Protein AF-A0A940TAA7-F1 (afdb_monomer_lite)

pLDDT: mean 87.76, std 11.64, range [47.19, 96.5]

Foldseek 3Di:
DLVVLVVLCPPPQLCRLCVQLVHHSVVSVCVNVVVDCPPDDLSSLVSSCVVSVHDSVVVVVSSVVVVVD

Structure (mmCIF, N/CA/C/O backbone):
data_AF-A0A940TAA7-F1
#
_entry.id   AF-A0A940TAA7-F1
#
loop_
_atom_site.group_PDB
_atom_site.id
_atom_site.type_symbol
_atom_site.label_atom_id
_atom_site.label_alt_id
_atom_site.label_comp_id
_atom_site.label_asym_id
_atom_site.label_entity_id
_atom_site.label_seq_id
_atom_site.pdbx_PDB_ins_code
_atom_site.Cartn_x
_atom_site.Cartn_y
_atom_site.Cartn_z
_atom_site.occupancy
_atom_site.B_iso_or_equiv
_atom_site.auth_seq_id
_atom_site.auth_comp_id
_atom_site.auth_asym_id
_atom_site.auth_atom_id
_atom_site.pdbx_PDB_model_num
ATOM 1 N N . MET A 1 1 ? -5.182 7.050 -10.603 1.00 84.56 1 MET A N 1
ATOM 2 C CA . MET A 1 1 ? -5.768 6.053 -9.685 1.00 84.56 1 MET A CA 1
ATOM 3 C C . MET A 1 1 ? -5.027 4.733 -9.844 1.00 84.56 1 MET A C 1
ATOM 5 O O . MET A 1 1 ? -4.724 4.343 -10.965 1.00 84.56 1 MET A O 1
ATOM 9 N N . ARG A 1 2 ? -4.668 4.086 -8.734 1.00 89.88 2 ARG A N 1
ATOM 10 C CA . ARG A 1 2 ? -3.954 2.807 -8.666 1.00 89.88 2 ARG A CA 1
ATOM 11 C C . ARG A 1 2 ? -4.956 1.657 -8.615 1.00 89.88 2 ARG A C 1
ATOM 13 O O . ARG A 1 2 ? -5.137 1.020 -7.580 1.00 89.88 2 ARG A O 1
ATOM 20 N N . ASP A 1 3 ? -5.592 1.374 -9.747 1.00 91.88 3 ASP A N 1
ATOM 21 C CA . ASP A 1 3 ? -6.616 0.322 -9.842 1.00 91.88 3 ASP A CA 1
ATOM 22 C C . ASP A 1 3 ? -6.086 -1.059 -9.434 1.00 91.88 3 ASP A C 1
ATOM 24 O O . ASP A 1 3 ? -6.827 -1.891 -8.913 1.00 91.88 3 ASP A O 1
ATOM 28 N N . TRP A 1 4 ? -4.789 -1.307 -9.637 1.00 93.12 4 TRP A N 1
ATOM 29 C CA . TRP A 1 4 ? -4.122 -2.530 -9.193 1.00 93.12 4 TRP A CA 1
ATOM 30 C C . TRP A 1 4 ? -4.187 -2.701 -7.668 1.00 93.12 4 TRP A C 1
ATOM 32 O O . TRP A 1 4 ? -4.419 -3.806 -7.183 1.00 93.12 4 TRP A O 1
ATOM 42 N N . LEU A 1 5 ? -4.050 -1.609 -6.910 1.00 93.19 5 LEU A N 1
ATOM 43 C CA . LEU A 1 5 ? -4.065 -1.635 -5.450 1.00 93.19 5 LEU A CA 1
ATOM 44 C C . LEU A 1 5 ? -5.488 -1.843 -4.923 1.00 93.19 5 LEU A C 1
ATOM 46 O O . LEU A 1 5 ? -5.689 -2.627 -3.998 1.00 93.19 5 LEU A O 1
ATOM 50 N N . ILE A 1 6 ? -6.475 -1.223 -5.577 1.00 94.06 6 ILE A N 1
ATOM 51 C CA . ILE A 1 6 ? -7.901 -1.439 -5.293 1.00 94.06 6 ILE A CA 1
ATOM 52 C C . ILE A 1 6 ? -8.270 -2.912 -5.526 1.00 94.06 6 ILE A C 1
ATOM 54 O O . ILE A 1 6 ? -8.942 -3.521 -4.694 1.00 94.06 6 ILE A O 1
ATOM 58 N N . LYS A 1 7 ? -7.787 -3.514 -6.621 1.00 95.12 7 LYS A N 1
ATOM 59 C CA . LYS A 1 7 ? -7.999 -4.940 -6.920 1.00 95.12 7 LYS A CA 1
ATOM 60 C C . LYS A 1 7 ? -7.354 -5.857 -5.881 1.00 95.12 7 LYS A C 1
ATOM 62 O O . LYS A 1 7 ? -7.996 -6.814 -5.463 1.00 95.12 7 LYS A O 1
ATOM 67 N N . LEU A 1 8 ? -6.124 -5.567 -5.446 1.00 94.81 8 LEU A N 1
ATOM 68 C CA . LEU A 1 8 ? -5.446 -6.344 -4.397 1.00 94.81 8 LEU A CA 1
ATOM 69 C C . LEU A 1 8 ? -6.158 -6.255 -3.047 1.00 94.81 8 LEU A C 1
ATOM 71 O O . LEU A 1 8 ? -6.205 -7.236 -2.308 1.00 94.81 8 LEU A O 1
ATOM 75 N N . ARG A 1 9 ? -6.720 -5.087 -2.724 1.00 94.62 9 ARG A N 1
ATOM 76 C CA . ARG A 1 9 ? -7.494 -4.889 -1.499 1.00 94.62 9 ARG A CA 1
ATOM 77 C C . ARG A 1 9 ? -8.773 -5.737 -1.472 1.00 94.62 9 ARG A C 1
ATOM 79 O O . ARG A 1 9 ? -9.163 -6.189 -0.393 1.00 94.62 9 ARG A O 1
ATOM 86 N N . GLY A 1 10 ? -9.401 -5.968 -2.626 1.00 94.25 10 GLY A N 1
ATOM 87 C CA . GLY A 1 10 ? -10.640 -6.740 -2.727 1.00 94.25 10 GLY A CA 1
ATOM 88 C C . GLY A 1 10 ? -11.731 -6.168 -1.817 1.00 94.25 10 GLY A C 1
ATOM 89 O O . GLY A 1 10 ? -11.964 -4.958 -1.805 1.00 94.25 10 GLY A O 1
ATOM 90 N N . ASP A 1 11 ? -12.348 -7.030 -1.008 1.00 94.75 11 ASP A N 1
ATOM 91 C CA . ASP A 1 11 ? -13.431 -6.657 -0.085 1.00 94.75 11 ASP A CA 1
ATOM 92 C C . ASP A 1 11 ? -12.949 -5.968 1.201 1.00 94.75 11 ASP A C 1
ATOM 94 O O . ASP A 1 11 ? -13.762 -5.469 1.980 1.00 94.75 11 ASP A O 1
ATOM 98 N N . SER A 1 12 ? -11.634 -5.918 1.449 1.00 94.88 12 SER A N 1
ATOM 99 C CA . SER A 1 12 ? -11.110 -5.199 2.615 1.00 94.88 12 SER A CA 1
ATOM 100 C C . SER A 1 12 ? -11.375 -3.702 2.474 1.00 94.88 12 SER A C 1
ATOM 102 O O . SER A 1 12 ? -11.223 -3.108 1.408 1.00 94.88 12 SER A O 1
ATOM 104 N N . SER A 1 13 ? -11.725 -3.041 3.563 1.00 95.69 13 SER A N 1
ATOM 105 C CA . SER A 1 13 ? -11.862 -1.590 3.604 1.00 95.69 13 SER A CA 1
ATOM 106 C C . SER A 1 13 ? -10.498 -0.891 3.555 1.00 95.69 13 SER A C 1
ATOM 108 O O . SER A 1 13 ? -9.465 -1.422 3.976 1.00 95.69 13 SER A O 1
ATOM 110 N N . GLN A 1 14 ? -10.481 0.355 3.076 1.00 94.75 14 GLN A N 1
ATOM 111 C CA . GLN A 1 14 ? -9.275 1.191 3.101 1.00 94.75 14 GLN A CA 1
ATOM 112 C C . GLN A 1 14 ? -8.717 1.365 4.525 1.00 94.75 14 GLN A C 1
ATOM 114 O O . GLN A 1 14 ? -7.504 1.436 4.711 1.00 94.75 14 GLN A O 1
ATOM 119 N N . SER A 1 15 ? -9.584 1.421 5.543 1.00 96.31 15 SER A N 1
ATOM 120 C CA . SER A 1 15 ? -9.178 1.551 6.946 1.00 96.31 15 SER A CA 1
ATOM 121 C C . SER A 1 15 ? -8.491 0.295 7.482 1.00 96.31 15 SER A C 1
ATOM 123 O O . SER A 1 15 ? -7.517 0.415 8.227 1.00 96.31 15 SER A O 1
ATOM 125 N N . GLU A 1 16 ? -8.933 -0.900 7.086 1.00 95.50 16 GLU A N 1
ATOM 126 C CA . GLU A 1 16 ? -8.283 -2.158 7.467 1.00 95.50 16 GLU A CA 1
ATOM 127 C C . GLU A 1 16 ? -6.867 -2.258 6.903 1.00 95.50 16 GLU A C 1
ATOM 129 O O . GLU A 1 16 ? -5.935 -2.594 7.639 1.00 95.50 16 GLU A O 1
ATOM 134 N N . ILE A 1 17 ? -6.679 -1.919 5.624 1.00 95.06 17 ILE A N 1
ATOM 135 C CA . ILE A 1 17 ? -5.345 -1.936 5.013 1.00 95.06 17 ILE A CA 1
ATOM 136 C C . ILE A 1 17 ? -4.463 -0.829 5.598 1.00 95.06 17 ILE A C 1
ATOM 138 O O . ILE A 1 17 ? -3.312 -1.088 5.950 1.00 95.06 17 ILE A O 1
ATOM 142 N N . ALA A 1 18 ? -5.00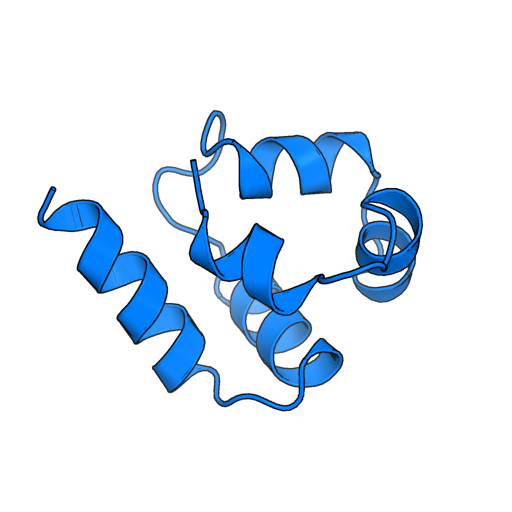3 0.375 5.801 1.00 93.81 18 ALA A N 1
ATOM 143 C CA . ALA A 1 18 ? -4.277 1.474 6.432 1.00 93.81 18 ALA A CA 1
ATOM 144 C C . ALA A 1 18 ? -3.773 1.104 7.837 1.00 93.81 18 ALA A C 1
ATOM 146 O O . ALA A 1 18 ? -2.612 1.354 8.167 1.00 93.81 18 ALA A O 1
ATOM 147 N N . LYS A 1 19 ? -4.606 0.421 8.636 1.00 94.69 19 LYS A N 1
ATOM 148 C CA . LYS A 1 19 ? -4.224 -0.087 9.960 1.00 94.69 19 LYS A CA 1
ATOM 149 C C . LYS A 1 19 ? -3.072 -1.091 9.875 1.00 94.69 19 LYS A C 1
ATOM 151 O O . LYS A 1 19 ? -2.141 -0.993 10.668 1.00 94.69 19 LYS A O 1
ATOM 156 N N . LYS A 1 20 ? -3.101 -2.017 8.907 1.00 92.31 20 LYS A N 1
ATOM 157 C CA . LYS A 1 20 ? -2.005 -2.979 8.669 1.00 92.31 20 LYS A CA 1
ATOM 158 C C . LYS A 1 20 ? -0.708 -2.288 8.227 1.00 92.31 20 LYS A C 1
ATOM 160 O O . LYS A 1 20 ? 0.374 -2.714 8.613 1.00 92.31 20 LYS A O 1
ATOM 165 N N . LEU A 1 21 ? -0.814 -1.202 7.463 1.00 89.69 21 LEU A N 1
ATOM 166 C CA . LEU A 1 21 ? 0.321 -0.393 7.000 1.00 89.69 21 LEU A CA 1
ATOM 167 C C . LEU A 1 21 ? 0.899 0.542 8.082 1.00 89.69 21 LEU A C 1
ATOM 169 O O . LEU A 1 21 ? 2.027 1.034 7.936 1.00 89.69 21 LEU A O 1
ATOM 173 N N . GLY A 1 22 ? 0.148 0.783 9.161 1.00 90.19 22 GLY A N 1
ATOM 174 C CA . GLY A 1 22 ? 0.494 1.748 10.205 1.00 90.19 22 GLY A CA 1
ATOM 175 C C . GLY A 1 22 ? 0.310 3.200 9.758 1.00 90.19 22 GLY A C 1
ATOM 176 O O . GLY A 1 22 ? 1.084 4.066 10.158 1.00 90.19 22 GLY A O 1
ATOM 177 N N . ILE A 1 23 ? 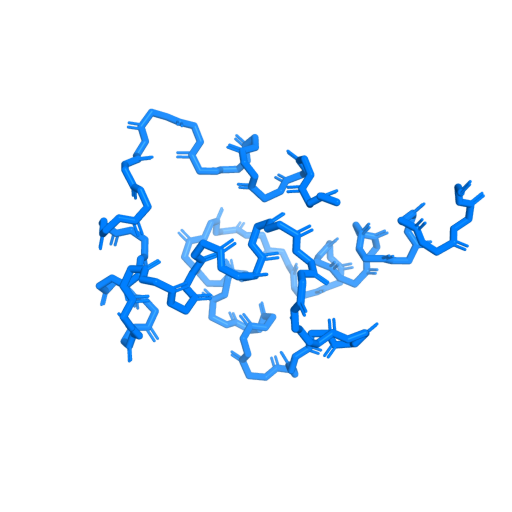-0.677 3.463 8.897 1.00 90.06 23 ILE A N 1
ATOM 178 C CA . ILE A 1 23 ? -0.986 4.790 8.355 1.00 90.06 23 ILE A CA 1
ATOM 179 C C . ILE A 1 23 ? -2.456 5.161 8.563 1.00 90.06 23 ILE A C 1
ATOM 181 O O . ILE A 1 23 ? -3.282 4.333 8.942 1.00 90.06 23 ILE A O 1
ATOM 185 N N . THR A 1 24 ? -2.807 6.419 8.294 1.00 94.12 24 THR A N 1
ATOM 186 C CA . THR A 1 24 ? -4.205 6.859 8.321 1.00 94.12 24 THR A CA 1
ATOM 187 C C . THR A 1 24 ? -4.961 6.359 7.087 1.00 94.12 24 THR A C 1
ATOM 189 O O . THR A 1 24 ? -4.389 6.225 6.003 1.00 94.12 24 THR A O 1
ATOM 192 N N . GLN A 1 25 ? -6.272 6.128 7.222 1.00 95.12 25 GLN A N 1
ATOM 193 C CA . GLN A 1 25 ? -7.131 5.770 6.083 1.00 95.12 25 GLN A CA 1
ATOM 194 C C . GLN A 1 25 ? -7.088 6.843 4.986 1.00 95.12 25 GLN A C 1
ATOM 196 O O . GLN A 1 25 ? -7.041 6.505 3.807 1.00 95.12 25 GLN A O 1
ATOM 201 N N . GLN A 1 26 ? -7.023 8.121 5.366 1.00 92.44 26 GLN A N 1
ATOM 202 C CA . GLN A 1 26 ? -6.876 9.226 4.422 1.00 92.44 26 GLN A CA 1
ATOM 203 C C . GLN A 1 26 ? -5.569 9.121 3.626 1.00 92.44 26 GLN A C 1
ATOM 205 O O . GLN A 1 26 ? -5.574 9.336 2.417 1.00 92.44 26 GLN A O 1
ATOM 210 N N . TYR A 1 27 ? -4.457 8.752 4.275 1.00 90.62 27 TYR A N 1
ATOM 211 C CA . TYR A 1 27 ? -3.190 8.567 3.570 1.00 90.62 27 TYR A CA 1
ATOM 212 C C . TYR A 1 27 ? -3.251 7.381 2.602 1.00 90.62 27 TYR A C 1
ATOM 214 O O . TYR A 1 27 ? -2.798 7.503 1.469 1.00 90.62 27 TYR A O 1
ATOM 222 N N . TYR A 1 28 ? -3.891 6.277 2.995 1.00 92.62 28 TYR A N 1
ATOM 223 C CA . TYR A 1 28 ? -4.128 5.150 2.090 1.00 92.62 28 TYR A CA 1
ATOM 224 C C . TYR A 1 28 ? -5.017 5.527 0.893 1.00 92.62 28 TYR A C 1
ATOM 226 O O . TYR A 1 28 ? -4.705 5.173 -0.239 1.00 92.62 28 TYR A O 1
ATOM 234 N N . SER A 1 29 ? -6.072 6.314 1.120 1.00 91.94 29 SER A N 1
ATOM 235 C CA . SER A 1 29 ? -6.920 6.856 0.050 1.00 91.94 29 SER A CA 1
ATOM 236 C C . SER A 1 29 ? -6.115 7.714 -0.937 1.00 91.94 29 SER A C 1
ATOM 238 O O . SER A 1 29 ? -6.248 7.558 -2.149 1.00 91.94 29 SER A O 1
ATOM 240 N N . TYR A 1 30 ? -5.190 8.550 -0.450 1.00 89.94 30 TYR A N 1
ATOM 241 C CA . TYR A 1 30 ? -4.286 9.305 -1.326 1.00 89.94 30 TYR A CA 1
ATOM 242 C C . TYR A 1 30 ? -3.353 8.411 -2.149 1.00 89.94 30 TYR A C 1
ATOM 244 O O . TYR A 1 30 ? -3.079 8.740 -3.305 1.00 89.94 30 TYR A O 1
ATOM 252 N N . ILE A 1 31 ? -2.899 7.284 -1.593 1.00 90.12 31 ILE A N 1
ATOM 253 C CA . ILE A 1 31 ? -2.114 6.291 -2.336 1.00 90.12 31 ILE A CA 1
ATOM 254 C C . ILE A 1 31 ? -2.971 5.674 -3.449 1.00 90.12 31 ILE A C 1
ATOM 256 O O . ILE A 1 31 ? -2.535 5.668 -4.599 1.00 90.12 31 ILE A O 1
ATOM 260 N N . GLU A 1 32 ? -4.192 5.214 -3.154 1.00 90.44 32 GLU A N 1
ATOM 261 C CA . GLU A 1 32 ? -5.092 4.649 -4.174 1.00 90.44 32 GLU A CA 1
ATOM 262 C C . GLU A 1 32 ? -5.448 5.670 -5.266 1.00 90.44 32 GLU A C 1
ATOM 264 O O . GLU A 1 32 ? -5.461 5.332 -6.447 1.00 90.44 32 GLU A O 1
ATOM 269 N N . ASN A 1 33 ? -5.668 6.938 -4.922 1.00 87.38 33 ASN A N 1
ATOM 270 C CA . ASN A 1 33 ? -6.027 7.949 -5.920 1.00 87.38 33 ASN A CA 1
ATOM 271 C C . ASN A 1 33 ? -4.826 8.410 -6.758 1.00 87.38 33 ASN A C 1
ATOM 273 O O . ASN A 1 33 ? -4.969 8.666 -7.956 1.00 87.38 33 ASN A O 1
ATOM 277 N N . GLY A 1 34 ? -3.627 8.436 -6.169 1.00 76.44 34 GLY A N 1
ATOM 278 C CA . GLY A 1 34 ? -2.424 8.984 -6.800 1.00 76.44 34 GLY A CA 1
ATOM 279 C C . GLY A 1 34 ? -2.270 10.501 -6.644 1.00 76.44 34 GLY A C 1
ATOM 280 O O . GLY A 1 34 ? -1.374 11.082 -7.250 1.00 76.44 34 GLY A O 1
ATOM 281 N N . ASP A 1 35 ? -3.098 11.139 -5.809 1.00 63.50 35 ASP A N 1
ATOM 282 C CA . ASP A 1 35 ? -3.162 12.603 -5.642 1.00 63.50 35 ASP A CA 1
ATOM 283 C C . ASP A 1 35 ? -1.980 13.194 -4.845 1.00 63.50 35 ASP A C 1
ATOM 285 O O . ASP A 1 35 ? -1.727 14.401 -4.869 1.00 63.50 35 ASP A O 1
ATOM 289 N N . ARG A 1 36 ? -1.201 12.350 -4.157 1.00 47.19 36 ARG A N 1
ATOM 290 C CA . ARG A 1 36 ? 0.120 12.671 -3.592 1.00 47.19 36 ARG A CA 1
ATOM 291 C C . ARG A 1 36 ? 1.029 11.455 -3.766 1.00 47.19 36 ARG A C 1
ATOM 293 O O . ARG A 1 36 ? 0.567 10.336 -3.613 1.00 47.19 36 ARG A O 1
ATOM 300 N N . GLN A 1 37 ? 2.318 11.701 -4.023 1.00 53.28 37 GLN A N 1
ATOM 301 C CA . GLN A 1 37 ? 3.353 10.725 -4.413 1.00 53.28 37 GLN A CA 1
ATOM 302 C C . GLN A 1 37 ? 3.307 10.308 -5.893 1.00 53.28 37 GLN A C 1
ATOM 304 O O . GLN A 1 37 ? 2.830 9.233 -6.251 1.00 53.28 37 GLN A O 1
ATOM 309 N N . LYS A 1 38 ? 3.933 11.138 -6.746 1.00 57.47 38 LYS A N 1
ATOM 310 C CA . LYS A 1 38 ? 4.302 10.764 -8.127 1.00 57.47 38 LYS A CA 1
ATOM 311 C C . LYS A 1 38 ? 5.162 9.489 -8.189 1.00 57.47 38 LYS A C 1
ATOM 313 O O . LYS A 1 38 ? 5.238 8.872 -9.236 1.00 57.47 38 LYS A O 1
ATOM 318 N N . LYS A 1 39 ? 5.821 9.120 -7.083 1.00 59.84 39 LYS A N 1
ATOM 319 C CA . LYS A 1 39 ? 6.527 7.849 -6.887 1.00 59.84 39 LYS A CA 1
ATOM 320 C C . LYS A 1 39 ? 6.209 7.325 -5.494 1.00 59.84 39 LYS A C 1
ATOM 322 O O . LYS A 1 39 ? 6.399 8.058 -4.523 1.00 59.84 39 LYS A O 1
ATOM 327 N N . MET A 1 40 ? 5.704 6.100 -5.416 1.00 75.69 40 MET A N 1
ATOM 328 C CA . MET A 1 40 ? 5.435 5.430 -4.149 1.00 75.69 40 MET A CA 1
ATOM 329 C C . MET A 1 40 ? 6.754 5.158 -3.409 1.00 75.69 40 MET A C 1
ATOM 331 O O . MET A 1 40 ? 7.749 4.771 -4.022 1.00 75.69 40 MET A O 1
ATOM 335 N N . ASP A 1 41 ? 6.772 5.421 -2.102 1.00 85.12 41 ASP A N 1
ATOM 336 C CA . ASP A 1 41 ? 7.946 5.196 -1.252 1.00 85.12 41 ASP A CA 1
ATOM 337 C C . ASP A 1 41 ? 8.285 3.696 -1.178 1.00 85.12 41 ASP A C 1
ATOM 339 O O . ASP A 1 41 ? 7.384 2.865 -1.045 1.00 85.12 41 ASP A O 1
ATOM 343 N N . ILE A 1 42 ? 9.574 3.339 -1.230 1.00 85.25 42 ILE A N 1
ATOM 344 C CA . ILE A 1 42 ? 10.021 1.938 -1.194 1.00 85.25 42 ILE A CA 1
ATOM 345 C C . ILE A 1 42 ? 9.552 1.201 0.069 1.00 85.25 42 ILE A C 1
ATOM 347 O O . ILE A 1 42 ? 9.150 0.045 -0.021 1.00 85.25 42 ILE A O 1
ATOM 351 N N . GLN A 1 43 ? 9.492 1.877 1.220 1.00 88.12 43 GLN A N 1
ATOM 352 C CA . GLN A 1 43 ? 8.992 1.297 2.469 1.00 88.12 43 GLN A CA 1
ATOM 353 C C . GLN A 1 43 ? 7.495 0.978 2.381 1.00 88.12 43 GLN A C 1
ATOM 355 O O . GLN A 1 43 ? 7.015 0.017 2.984 1.00 88.12 43 GLN A O 1
ATOM 360 N N . ILE A 1 44 ? 6.732 1.781 1.633 1.00 88.50 44 ILE A N 1
ATOM 361 C CA . ILE A 1 44 ? 5.315 1.507 1.370 1.00 88.50 44 ILE A CA 1
ATOM 362 C C . ILE A 1 44 ? 5.198 0.305 0.432 1.00 88.50 44 ILE A C 1
ATOM 364 O O . ILE A 1 44 ? 4.400 -0.588 0.709 1.00 88.50 44 ILE A O 1
ATOM 368 N N . CYS A 1 45 ? 6.023 0.234 -0.618 1.00 91.25 45 CYS A N 1
ATOM 369 C CA . CYS A 1 45 ? 6.059 -0.913 -1.526 1.00 91.25 45 CYS A CA 1
ATOM 370 C C . CYS A 1 45 ? 6.355 -2.227 -0.786 1.00 91.25 45 CYS A C 1
ATOM 372 O O . CYS A 1 45 ? 5.646 -3.210 -0.989 1.00 91.25 45 CYS A O 1
ATOM 374 N N . GLU A 1 46 ? 7.348 -2.236 0.108 1.00 92.31 46 GLU A N 1
ATOM 375 C CA . GLU A 1 46 ? 7.703 -3.398 0.935 1.00 92.31 46 GLU A CA 1
ATOM 376 C C . GLU A 1 46 ? 6.545 -3.850 1.827 1.00 92.31 46 GLU A C 1
ATOM 378 O O . GLU A 1 46 ? 6.205 -5.034 1.864 1.00 92.31 46 GLU A O 1
ATOM 383 N N . LYS A 1 47 ? 5.884 -2.912 2.511 1.00 92.19 47 LYS A N 1
ATOM 384 C CA . LYS A 1 47 ? 4.750 -3.246 3.379 1.00 92.19 47 LYS A CA 1
ATOM 385 C C . LYS A 1 47 ? 3.531 -3.730 2.595 1.00 92.19 47 LYS A C 1
ATOM 387 O O . LYS A 1 47 ? 2.852 -4.648 3.044 1.00 92.19 47 LYS A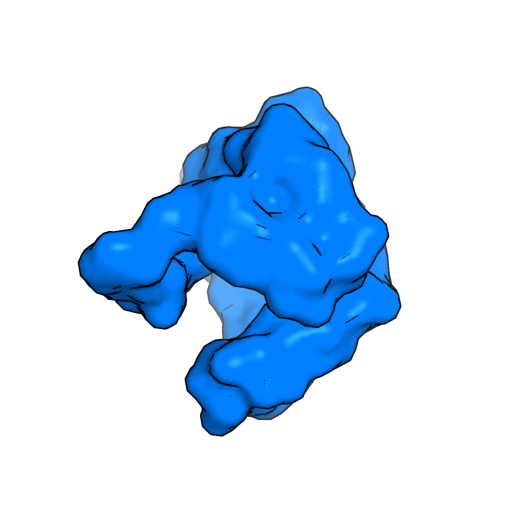 O 1
ATOM 392 N N . ILE A 1 48 ? 3.239 -3.131 1.440 1.00 93.12 48 ILE A N 1
ATOM 393 C CA . ILE A 1 48 ? 2.164 -3.587 0.544 1.00 93.12 48 ILE A CA 1
ATOM 394 C C . ILE A 1 48 ? 2.456 -5.018 0.088 1.00 93.12 48 ILE A C 1
ATOM 396 O O . ILE A 1 48 ? 1.590 -5.882 0.217 1.00 93.12 48 ILE A O 1
ATOM 400 N N . ALA A 1 49 ? 3.682 -5.279 -0.370 1.00 95.38 49 ALA A N 1
ATOM 401 C CA . ALA A 1 49 ? 4.123 -6.608 -0.775 1.00 95.38 49 ALA A CA 1
ATOM 402 C C . ALA A 1 49 ? 3.918 -7.637 0.348 1.00 95.38 49 ALA A C 1
ATOM 404 O O . ALA A 1 49 ? 3.300 -8.679 0.134 1.00 95.38 49 ALA A O 1
ATOM 405 N N . GLN A 1 50 ? 4.321 -7.293 1.574 1.00 94.69 50 GLN A N 1
ATOM 406 C CA . GLN A 1 50 ? 4.129 -8.141 2.747 1.00 94.69 50 GLN A CA 1
ATOM 407 C C . GLN A 1 50 ? 2.647 -8.390 3.082 1.00 94.69 50 GLN A C 1
ATOM 409 O O . GLN A 1 50 ? 2.273 -9.522 3.377 1.00 94.69 50 GLN A O 1
ATOM 414 N N . ILE A 1 51 ? 1.797 -7.356 3.054 1.00 94.00 51 ILE A N 1
ATOM 415 C CA . ILE A 1 51 ? 0.371 -7.469 3.412 1.00 94.00 51 ILE A CA 1
ATOM 416 C C . ILE A 1 51 ? -0.395 -8.331 2.411 1.00 94.00 51 ILE A C 1
ATOM 418 O O . ILE A 1 51 ? -1.260 -9.106 2.818 1.00 94.00 51 ILE A O 1
ATOM 422 N N . PHE A 1 52 ? -0.100 -8.175 1.121 1.00 94.56 52 PHE A N 1
ATOM 423 C CA . PHE A 1 52 ? -0.811 -8.863 0.045 1.00 94.56 52 PHE A CA 1
ATOM 424 C C . PHE A 1 52 ? -0.123 -10.152 -0.418 1.00 94.56 52 PHE A C 1
ATOM 426 O O . PHE A 1 52 ? -0.654 -10.837 -1.286 1.00 94.56 52 PHE A O 1
ATOM 433 N N . GLY A 1 53 ? 1.030 -10.507 0.161 1.00 95.25 53 GLY A N 1
ATOM 434 C CA . GLY A 1 53 ? 1.752 -11.737 -0.171 1.00 95.25 53 GLY A CA 1
ATOM 435 C C . GLY A 1 53 ? 2.310 -11.758 -1.596 1.00 95.25 53 GLY A C 1
ATOM 436 O O . GLY A 1 53 ? 2.412 -12.826 -2.195 1.00 95.25 53 GLY A O 1
ATOM 437 N N . ILE A 1 54 ? 2.651 -10.590 -2.140 1.00 95.94 54 ILE A N 1
ATOM 438 C CA . ILE A 1 54 ? 3.259 -10.428 -3.469 1.00 95.94 54 ILE A CA 1
ATOM 439 C C . ILE A 1 54 ? 4.719 -9.996 -3.330 1.00 95.94 54 ILE A C 1
ATOM 441 O O . ILE A 1 54 ? 5.170 -9.639 -2.241 1.00 95.94 54 ILE A O 1
ATOM 445 N N . SER A 1 55 ? 5.483 -10.009 -4.421 1.00 96.50 55 SER A N 1
ATOM 446 C CA . SER A 1 55 ? 6.854 -9.502 -4.393 1.00 96.50 55 SER A CA 1
ATOM 447 C C . SER A 1 55 ? 6.892 -7.974 -4.523 1.00 96.50 55 SER A C 1
ATOM 449 O O . SER A 1 55 ? 6.011 -7.351 -5.117 1.00 96.50 55 SER A O 1
ATOM 451 N N . VAL A 1 56 ? 7.958 -7.344 -4.019 1.00 93.75 56 VAL A N 1
ATOM 452 C CA . VAL A 1 56 ? 8.206 -5.908 -4.260 1.00 93.75 56 VAL A CA 1
ATOM 453 C C . VAL A 1 56 ? 8.370 -5.626 -5.759 1.00 93.75 56 VAL A C 1
ATOM 455 O O . VAL A 1 56 ? 7.960 -4.569 -6.235 1.00 93.75 56 VAL A O 1
ATOM 458 N N . ALA A 1 57 ? 8.907 -6.585 -6.522 1.00 94.31 57 ALA A N 1
ATOM 459 C CA . ALA A 1 57 ? 9.006 -6.485 -7.975 1.00 94.31 57 ALA A CA 1
ATOM 460 C C . ALA A 1 57 ? 7.624 -6.385 -8.641 1.00 94.31 57 ALA A C 1
ATOM 462 O O . A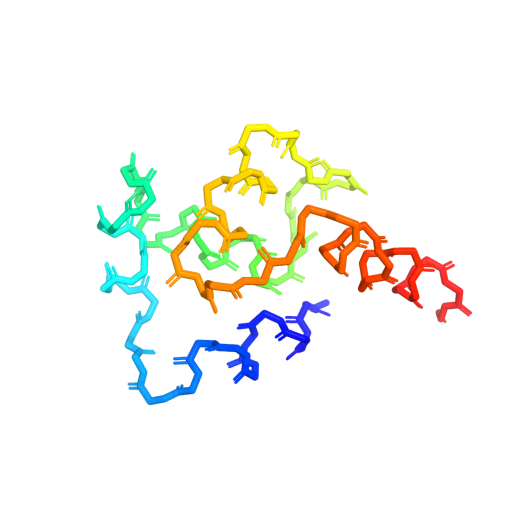LA A 1 57 ? 7.463 -5.585 -9.559 1.00 94.31 57 ALA A O 1
ATOM 463 N N . ASP A 1 58 ? 6.615 -7.111 -8.147 1.00 95.69 58 ASP A N 1
ATOM 464 C CA . ASP A 1 58 ? 5.238 -6.998 -8.648 1.00 95.69 58 ASP A CA 1
ATOM 465 C C . ASP A 1 58 ? 4.687 -5.588 -8.429 1.00 95.69 58 ASP A C 1
ATOM 467 O O . ASP A 1 58 ? 4.136 -4.993 -9.352 1.00 95.69 58 ASP A O 1
ATOM 471 N N . VAL A 1 59 ? 4.912 -5.009 -7.243 1.00 93.06 59 VAL A N 1
ATOM 472 C CA . VAL A 1 59 ? 4.510 -3.625 -6.935 1.00 93.06 59 VAL A CA 1
ATOM 473 C C . VAL A 1 59 ? 5.174 -2.631 -7.893 1.00 93.06 59 VAL A C 1
ATOM 475 O O . VAL A 1 59 ? 4.500 -1.763 -8.446 1.00 93.06 59 VAL A O 1
ATOM 478 N N . ILE A 1 60 ? 6.478 -2.778 -8.143 1.00 90.81 60 ILE A N 1
ATOM 479 C CA . ILE A 1 60 ? 7.217 -1.928 -9.090 1.00 90.81 60 ILE A CA 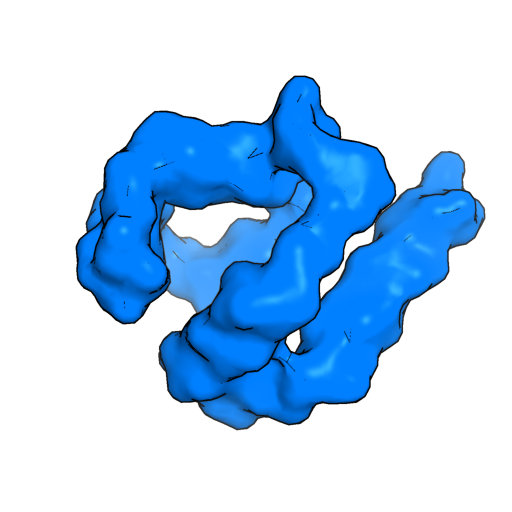1
ATOM 480 C C . ILE A 1 60 ? 6.678 -2.095 -10.514 1.00 90.81 60 ILE A C 1
ATOM 482 O O . ILE A 1 60 ? 6.544 -1.106 -11.236 1.00 90.81 60 ILE A O 1
ATOM 486 N N . ASN A 1 61 ? 6.348 -3.320 -10.925 1.00 92.62 61 ASN A N 1
ATOM 487 C CA . ASN A 1 61 ? 5.780 -3.594 -12.242 1.00 92.62 61 ASN A CA 1
ATOM 488 C C . ASN A 1 61 ? 4.402 -2.940 -12.406 1.00 92.62 61 ASN A C 1
ATOM 490 O O . ASN A 1 61 ? 4.140 -2.349 -13.454 1.00 92.62 61 ASN A O 1
ATOM 494 N N . TYR A 1 62 ? 3.552 -2.988 -11.375 1.00 92.00 62 TYR A N 1
ATOM 495 C CA . TYR A 1 62 ? 2.259 -2.304 -11.382 1.00 92.00 62 TYR A CA 1
ATOM 496 C C . TYR A 1 62 ? 2.411 -0.784 -11.486 1.00 92.00 62 TYR A C 1
ATOM 498 O O . TYR A 1 62 ? 1.737 -0.167 -12.307 1.00 92.00 62 TYR A O 1
ATOM 506 N N . GLU A 1 63 ? 3.328 -0.182 -10.722 1.00 88.12 63 GLU A N 1
ATOM 507 C CA . GLU A 1 63 ? 3.609 1.257 -10.821 1.00 88.12 63 GLU A CA 1
ATOM 508 C C . GLU A 1 63 ? 4.176 1.637 -12.196 1.00 88.12 63 GLU A C 1
ATOM 510 O O . GLU A 1 63 ? 3.722 2.596 -12.811 1.00 88.12 63 GLU A O 1
ATOM 515 N N . SER A 1 64 ? 5.109 0.846 -12.730 1.00 87.38 64 SER A N 1
ATOM 516 C CA . SER A 1 64 ? 5.719 1.089 -14.047 1.00 87.38 64 SER A CA 1
ATOM 517 C C . SER A 1 64 ? 4.724 0.949 -15.204 1.00 87.38 64 SER A C 1
ATOM 519 O O . SER A 1 64 ? 4.959 1.479 -16.291 1.00 87.38 64 SER A O 1
ATOM 521 N N . ALA A 1 65 ? 3.636 0.199 -15.007 1.00 86.81 65 ALA A N 1
ATOM 522 C CA . ALA A 1 65 ? 2.549 0.096 -15.972 1.00 86.81 65 ALA A CA 1
ATOM 523 C C . ALA A 1 65 ? 1.659 1.350 -15.974 1.00 86.81 65 ALA A C 1
AT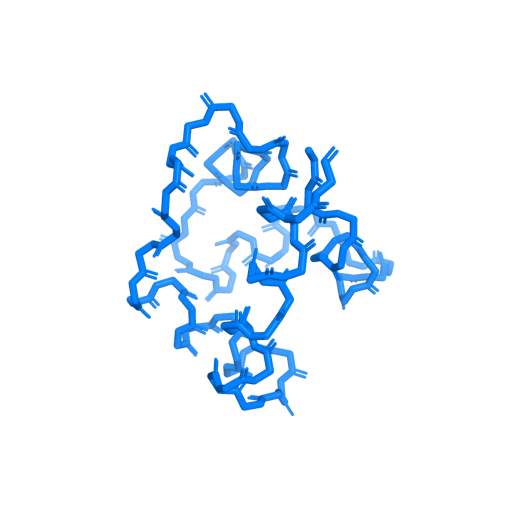OM 525 O O . ALA A 1 65 ? 1.138 1.694 -17.030 1.00 86.81 65 ALA A O 1
ATOM 526 N N . LEU A 1 66 ? 1.527 2.052 -14.839 1.00 82.31 66 LEU A N 1
ATOM 527 C CA . LEU A 1 66 ? 0.752 3.296 -14.749 1.00 82.31 66 LEU A CA 1
ATOM 528 C C . LEU A 1 66 ? 1.408 4.433 -15.539 1.00 82.31 66 LEU A C 1
ATOM 530 O O . LEU A 1 66 ? 0.708 5.141 -16.252 1.00 82.31 66 LEU A O 1
ATOM 534 N N . ASP A 1 67 ? 2.738 4.554 -15.483 1.00 71.00 67 ASP A N 1
ATOM 535 C CA . ASP A 1 67 ? 3.507 5.606 -16.175 1.00 71.00 67 ASP A CA 1
ATOM 536 C C . ASP A 1 67 ? 3.435 5.534 -17.716 1.00 71.00 67 ASP A C 1
ATOM 538 O O . ASP A 1 67 ? 3.848 6.466 -18.405 1.00 71.00 67 ASP A O 1
ATOM 542 N N . LYS A 1 68 ? 2.949 4.420 -18.277 1.00 60.25 68 LYS A N 1
ATOM 543 C CA . LYS A 1 68 ? 2.844 4.195 -19.731 1.00 60.25 68 LYS A CA 1
ATOM 544 C C . LYS A 1 68 ? 1.479 4.573 -20.317 1.00 60.25 68 LYS A C 1
ATOM 546 O O . LYS A 1 68 ? 1.276 4.365 -21.514 1.00 60.25 68 LYS A O 1
ATOM 551 N N . THR A 1 69 ? 0.568 5.079 -19.491 1.00 53.84 69 THR A N 1
ATOM 552 C CA . THR A 1 69 ? -0.834 5.375 -19.832 1.00 53.84 69 THR A CA 1
ATOM 553 C C . THR A 1 69 ? -1.103 6.862 -19.702 1.00 53.84 69 THR A C 1
ATOM 555 O O . THR A 1 69 ? -1.807 7.396 -20.585 1.00 53.84 69 THR A O 1
#

Radius of gyration: 11.02 Å; chains: 1; bounding box: 24×24×30 Å

Secondary structure (DSSP, 8-state):
--HHHHHHHTTS-HHHHHHHHTS-HHHHHHHHHTSS-SS--HHHHHHHHHHHT--HHHHHHHHHHHTT-

Sequence (69 aa):
MRDWLIKLRGDSSQSEIAKKLGITQQYYSYIENGDRQKKMDIQICEKIAQIFGISVADVINYESALDKT